Protein AF-A0A210Q3J0-F1 (afdb_monomer)

Mean predicted aligned error: 9.67 Å

Foldseek 3Di:
DDPDDPDDPPVPPPVPPDPPPLLVLLVVCCVVVLADPQLSVQLDDPDPQVDDLCNVCCCQPDPNCVCVVQQKDWPDKDKDKFFDDDPLQDQPDDDLVSLLVQLVVQLVVCCVVRVVSSLRSGDPPDDPVSSVVSVVSSSVVSSVSSSVVSNDTDIDIHMDTDMDHDDDD

Nearest PDB structures (foldseek):
  7e8j-assembly1_B  TM=5.053E-01  e=6.573E+00  Thermococcus celer Vu 13 = JCM 8558
  7qho-assembly1_A  TM=2.338E-01  e=5.297E+00  Corynebacterium glutamicum ATCC 13032
  8ovc-assembly1_G  TM=1.816E-01  e=6.937E+00  Mycolicibacterium smegmatis

Secondary structure (DSSP, 8-state):
-PPP------------S----HHHHHHHHHHTTSS-HHHHHH------TT--HHHHHHHHHSS-HHHHHTTEEEEEEEEEEEE---GGG--S---HHHHHHHHHHHHHHHHHHHHHHHHHHS-TTS-HHHHHHHHHHHHHHHHHHHHHTTTSPPEEEEEEEEEEE----

Sequence (169 aa):
MTPSSDENDEVQLHVHMGNLCLGSIVSNMAKEGVISQEEYLGTNFPNHYLRKPADFKEPFTSALPEVRELGLELVSVKSIKDYLQHPTFDIVNKDEEEKLEYSRTIVASIYPWMHHVLSGGLSISRTEDEKQTVIDQFFTRLQTYAFDHSDHKPSLIYTQVVIKKAHIY

Structure (mmCIF, N/CA/C/O backbone):
data_AF-A0A210Q3J0-F1
#
_entry.id   AF-A0A210Q3J0-F1
#
loop_
_atom_site.group_PDB
_atom_site.id
_atom_site.type_sy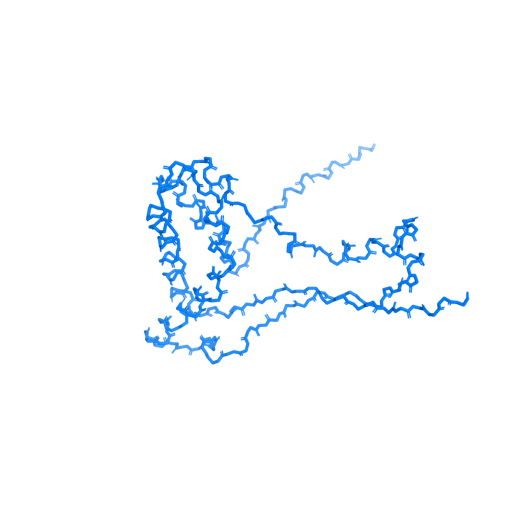mbol
_atom_site.label_atom_id
_atom_site.label_alt_id
_atom_site.label_comp_id
_atom_site.label_asym_id
_atom_site.label_entity_id
_atom_site.label_seq_id
_atom_site.pdbx_PDB_ins_code
_atom_site.Cartn_x
_atom_site.Cartn_y
_atom_site.Cartn_z
_atom_site.occupancy
_atom_site.B_iso_or_equiv
_atom_site.auth_seq_id
_atom_site.auth_comp_id
_atom_site.auth_asym_id
_atom_site.auth_atom_id
_atom_site.pdbx_PDB_model_num
ATOM 1 N N . MET A 1 1 ? -19.568 -29.522 -38.289 1.00 35.25 1 MET A N 1
ATOM 2 C CA . MET A 1 1 ? -18.567 -29.372 -37.215 1.00 35.25 1 MET A CA 1
ATOM 3 C C . MET A 1 1 ? -18.668 -27.951 -36.711 1.00 35.25 1 MET A C 1
ATOM 5 O O . MET A 1 1 ? -18.252 -27.028 -37.394 1.00 35.25 1 MET A O 1
ATOM 9 N N . THR A 1 2 ? -19.368 -27.788 -35.600 1.00 27.00 2 THR A N 1
ATOM 10 C CA . THR A 1 2 ? -19.500 -26.541 -34.848 1.00 27.00 2 THR A CA 1
ATOM 11 C C . THR A 1 2 ? -18.159 -26.233 -34.178 1.00 27.00 2 THR A C 1
ATOM 13 O O . THR A 1 2 ? -17.595 -27.149 -33.576 1.00 27.00 2 THR A O 1
ATOM 16 N N . PRO A 1 3 ? -17.630 -25.001 -34.247 1.00 32.81 3 PRO A N 1
ATOM 17 C CA . PRO A 1 3 ? -16.575 -24.590 -33.339 1.00 32.81 3 PRO A CA 1
ATOM 18 C C . PRO A 1 3 ? -17.206 -24.332 -31.970 1.00 32.81 3 PRO A C 1
ATOM 20 O O . PRO A 1 3 ? -18.147 -23.548 -31.841 1.00 32.81 3 PRO A O 1
ATOM 23 N N . SER A 1 4 ? -16.697 -25.074 -30.993 1.00 31.03 4 SER A N 1
ATOM 24 C CA . SER A 1 4 ? -16.923 -24.914 -29.562 1.00 31.03 4 SER A CA 1
ATOM 25 C C . SER A 1 4 ? -16.634 -23.479 -29.135 1.00 31.03 4 SER A C 1
ATOM 27 O O . SER A 1 4 ? -15.603 -22.915 -29.492 1.00 31.03 4 SER A O 1
ATOM 29 N N . SER A 1 5 ? -17.575 -22.903 -28.399 1.00 35.66 5 SER A N 1
ATOM 30 C CA . SER A 1 5 ? -17.450 -21.648 -27.675 1.00 35.66 5 SER A CA 1
ATOM 31 C C . SER A 1 5 ? -16.498 -21.834 -26.496 1.00 35.66 5 SER A C 1
ATOM 33 O O . SER A 1 5 ? -16.903 -22.405 -25.483 1.00 35.66 5 SER A O 1
ATOM 35 N N . ASP A 1 6 ? -15.267 -21.342 -26.619 1.00 34.28 6 ASP A N 1
ATOM 36 C CA . ASP A 1 6 ? -14.380 -21.160 -25.469 1.00 34.28 6 ASP A CA 1
ATOM 37 C C . ASP A 1 6 ? -14.875 -19.947 -24.674 1.00 34.28 6 ASP A C 1
ATOM 39 O O . ASP A 1 6 ? -14.652 -18.784 -25.008 1.00 34.28 6 ASP A O 1
ATOM 43 N N . GLU A 1 7 ? -15.765 -20.299 -23.751 1.00 34.56 7 GLU A N 1
ATOM 44 C CA . GLU A 1 7 ? -15.843 -19.885 -22.355 1.00 34.56 7 GLU A CA 1
ATOM 45 C C . GLU A 1 7 ? -15.236 -18.523 -21.992 1.00 34.56 7 GLU A C 1
ATOM 47 O O . GLU A 1 7 ? -14.043 -18.257 -22.116 1.00 34.56 7 GLU A O 1
ATOM 52 N N . ASN A 1 8 ? -16.124 -17.684 -21.449 1.00 31.41 8 ASN A N 1
ATOM 53 C CA . ASN A 1 8 ? -15.819 -16.624 -20.501 1.00 31.41 8 ASN A CA 1
ATOM 54 C C . ASN A 1 8 ? -14.751 -17.092 -19.500 1.00 31.41 8 ASN A C 1
ATOM 56 O O . ASN A 1 8 ? -15.083 -17.681 -18.470 1.00 31.41 8 ASN A O 1
ATOM 60 N N . ASP A 1 9 ? -13.496 -16.731 -19.746 1.00 29.86 9 ASP A N 1
ATOM 61 C CA . ASP A 1 9 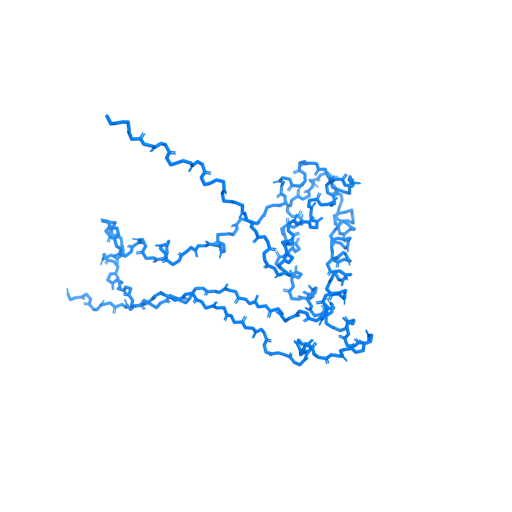? -12.511 -16.569 -18.685 1.00 29.86 9 ASP A CA 1
ATOM 62 C C . ASP A 1 9 ? -12.926 -15.339 -17.863 1.00 29.86 9 ASP A C 1
ATOM 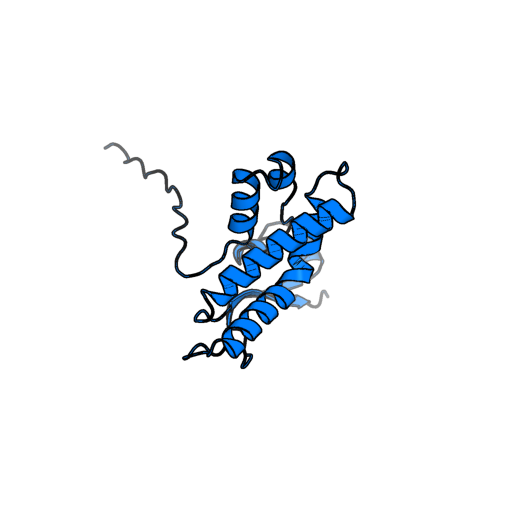64 O O . ASP A 1 9 ? -12.367 -14.241 -17.962 1.00 29.86 9 ASP A O 1
ATOM 68 N N . GLU A 1 10 ? -13.958 -15.518 -17.032 1.00 28.73 10 GLU A N 1
ATOM 69 C CA . GLU A 1 10 ? -14.035 -14.802 -15.770 1.00 28.73 10 GLU A CA 1
ATOM 70 C C . GLU A 1 10 ? -12.724 -15.109 -15.058 1.00 28.73 10 GLU A C 1
ATOM 72 O O . GLU A 1 10 ? -12.541 -16.176 -14.473 1.00 28.73 10 GLU A O 1
ATOM 77 N N . VAL A 1 11 ? -11.780 -14.174 -15.155 1.00 31.70 11 VAL A N 1
ATOM 78 C CA . VAL A 1 11 ? -10.567 -14.165 -14.351 1.00 31.70 11 VAL A CA 1
ATOM 79 C C . VAL A 1 11 ? -11.034 -14.039 -12.904 1.00 31.70 11 VAL A C 1
ATOM 81 O O . VAL A 1 11 ? -11.121 -12.943 -12.348 1.00 31.70 11 VAL A O 1
ATOM 84 N N . GLN A 1 12 ? -11.374 -15.173 -12.292 1.00 24.81 12 GLN A N 1
ATOM 85 C CA . GLN A 1 12 ? -11.440 -15.303 -10.855 1.00 24.81 12 GLN A CA 1
ATOM 86 C C . GLN A 1 12 ? -10.041 -14.953 -10.375 1.00 24.81 12 GLN A C 1
ATOM 88 O O . GLN A 1 12 ? -9.104 -15.748 -10.460 1.00 24.81 12 GLN A O 1
ATOM 93 N N . LEU A 1 13 ? -9.888 -13.713 -9.911 1.00 31.09 13 LEU A N 1
ATOM 94 C CA . LEU A 1 13 ? -8.774 -13.289 -9.084 1.00 31.09 13 LEU A CA 1
ATOM 95 C C . LEU A 1 13 ? -8.857 -14.119 -7.803 1.00 31.09 13 LEU A C 1
ATOM 97 O O . LEU A 1 13 ? -9.363 -13.668 -6.778 1.00 31.09 13 LEU A O 1
ATOM 101 N N . HIS A 1 14 ? -8.395 -15.366 -7.874 1.00 28.19 14 HIS A N 1
ATOM 102 C CA . HIS A 1 14 ? -8.089 -16.164 -6.708 1.00 28.19 14 HIS A CA 1
ATOM 103 C C . HIS A 1 14 ? -7.045 -15.371 -5.927 1.00 28.19 14 HIS A C 1
ATOM 105 O O . HIS A 1 14 ? -5.874 -15.300 -6.305 1.00 28.19 14 HIS A O 1
ATOM 111 N N . VAL A 1 15 ? -7.502 -14.707 -4.863 1.00 35.91 15 VAL A N 1
ATOM 112 C CA . VAL A 1 15 ? -6.664 -13.973 -3.917 1.00 35.91 15 VAL A CA 1
ATOM 113 C C . VAL A 1 15 ? -5.853 -15.011 -3.151 1.00 35.91 15 VAL A C 1
ATOM 115 O O . VAL A 1 15 ? -6.224 -15.477 -2.079 1.00 35.91 15 VAL A O 1
ATOM 118 N N . HIS A 1 16 ? -4.765 -15.454 -3.770 1.00 29.27 16 HIS A N 1
ATOM 119 C CA . HIS A 1 16 ? -3.872 -16.447 -3.210 1.00 29.27 16 HIS A CA 1
ATOM 120 C C . HIS A 1 16 ? -2.949 -15.742 -2.202 1.00 29.27 16 HIS A C 1
ATOM 122 O O . HIS A 1 16 ? -2.149 -14.891 -2.585 1.00 29.27 16 HIS A O 1
ATOM 128 N N . MET A 1 17 ? -3.056 -16.126 -0.925 1.00 34.06 17 MET A N 1
ATOM 129 C CA . MET A 1 17 ? -2.105 -15.848 0.170 1.00 34.06 17 MET A CA 1
ATOM 130 C C . MET A 1 17 ? -1.866 -14.368 0.517 1.00 34.06 17 MET A C 1
ATOM 132 O O . MET A 1 17 ? -0.936 -13.740 0.017 1.00 34.06 17 MET A O 1
ATOM 136 N N . GLY A 1 18 ? -2.650 -13.837 1.461 1.00 38.31 18 GLY A N 1
ATOM 137 C CA . GLY A 1 18 ? -2.206 -12.740 2.336 1.00 38.31 18 GLY A CA 1
ATOM 138 C C . GLY A 1 18 ? -2.007 -11.361 1.697 1.00 38.31 18 GLY A C 1
ATOM 139 O O . GLY A 1 18 ? -1.583 -10.437 2.389 1.00 38.31 18 GLY A O 1
ATOM 140 N N . ASN A 1 19 ? -2.335 -11.180 0.414 1.00 43.06 19 ASN A N 1
ATOM 141 C CA . ASN A 1 19 ? -2.407 -9.850 -0.179 1.00 43.06 19 ASN A CA 1
ATOM 142 C C . ASN A 1 19 ? -3.555 -9.085 0.479 1.00 43.06 19 ASN A C 1
ATOM 144 O O . ASN A 1 19 ? -4.719 -9.250 0.106 1.00 43.06 19 ASN A O 1
ATOM 148 N N . LEU A 1 20 ? -3.225 -8.210 1.428 1.00 52.19 20 LEU A N 1
ATOM 149 C CA . LEU A 1 20 ? -4.134 -7.136 1.767 1.00 52.19 20 LEU A CA 1
ATOM 150 C C . LEU A 1 20 ? -4.251 -6.258 0.522 1.00 52.19 20 LEU A C 1
ATOM 152 O O . LEU A 1 20 ? -3.383 -5.439 0.219 1.00 52.19 20 LEU A O 1
ATOM 156 N N . CYS A 1 21 ? -5.338 -6.430 -0.219 1.00 65.75 21 CYS A N 1
ATOM 157 C CA . CYS A 1 21 ? -5.775 -5.374 -1.104 1.00 65.75 21 CYS A CA 1
ATOM 158 C C . CYS A 1 21 ? -6.134 -4.210 -0.180 1.00 65.75 21 CYS A C 1
ATOM 160 O O . CYS A 1 21 ? -7.157 -4.275 0.484 1.00 65.75 21 CYS A O 1
ATOM 162 N N . LEU A 1 22 ? -5.298 -3.173 -0.084 1.00 80.19 22 LEU A N 1
ATOM 163 C CA . LEU A 1 22 ? -5.601 -1.971 0.712 1.00 80.19 22 LEU A CA 1
ATOM 164 C C . LEU A 1 22 ? -7.006 -1.426 0.384 1.00 80.19 22 LEU A C 1
ATOM 166 O O . LEU A 1 22 ? -7.705 -0.919 1.259 1.00 80.19 22 LEU A O 1
ATOM 170 N N . GLY A 1 23 ? -7.468 -1.639 -0.854 1.00 83.44 23 GLY A N 1
ATOM 171 C CA . GLY A 1 23 ? -8.830 -1.343 -1.294 1.00 83.44 23 GLY A CA 1
ATOM 172 C C . GLY A 1 23 ? -9.944 -2.122 -0.579 1.00 83.44 23 GLY A C 1
ATOM 173 O O . GLY A 1 23 ? -11.073 -1.642 -0.550 1.00 83.44 23 GLY A O 1
ATOM 174 N N . SER A 1 24 ? -9.674 -3.276 0.040 1.00 88.00 24 SER A N 1
ATOM 175 C CA . SER A 1 24 ? -10.664 -4.007 0.843 1.00 88.00 24 SER A CA 1
ATOM 176 C C . SER A 1 24 ? -11.002 -3.267 2.137 1.00 88.00 24 SER A C 1
ATOM 178 O O . SER A 1 24 ? -12.172 -3.219 2.507 1.00 88.00 24 SER A O 1
ATOM 180 N N . ILE A 1 25 ? -10.021 -2.617 2.778 1.00 92.56 25 ILE A N 1
ATOM 181 C CA . ILE A 1 25 ? -10.258 -1.776 3.961 1.00 92.56 25 ILE A CA 1
ATOM 182 C C . ILE A 1 25 ? -11.157 -0.598 3.576 1.00 92.56 25 ILE A C 1
ATOM 184 O O . ILE A 1 25 ? -12.169 -0.366 4.234 1.00 92.56 25 ILE A O 1
ATOM 188 N N . VAL A 1 26 ? -10.845 0.086 2.470 1.00 92.44 26 VAL A N 1
ATOM 189 C CA . VAL A 1 26 ? -11.659 1.206 1.962 1.00 92.44 26 VAL A CA 1
ATOM 190 C C . VAL A 1 26 ? -13.072 0.733 1.585 1.00 92.44 26 VAL A C 1
ATOM 192 O O . VAL A 1 26 ? -14.059 1.374 1.938 1.00 92.44 26 VAL A O 1
ATOM 195 N N . SER A 1 27 ? -13.195 -0.430 0.934 1.00 92.31 27 SER A N 1
ATOM 196 C CA . SER A 1 27 ? -14.492 -1.030 0.594 1.00 92.31 27 SER A CA 1
ATOM 197 C C . SER A 1 27 ? -15.329 -1.348 1.835 1.00 92.31 27 SER A C 1
ATOM 199 O O . SER A 1 27 ? -16.532 -1.093 1.845 1.00 92.31 27 SER A O 1
ATOM 201 N N . ASN A 1 28 ? -14.711 -1.872 2.895 1.00 94.00 28 ASN A N 1
ATOM 202 C CA . ASN A 1 28 ? -15.404 -2.154 4.150 1.00 94.00 28 ASN A CA 1
ATOM 203 C C . ASN A 1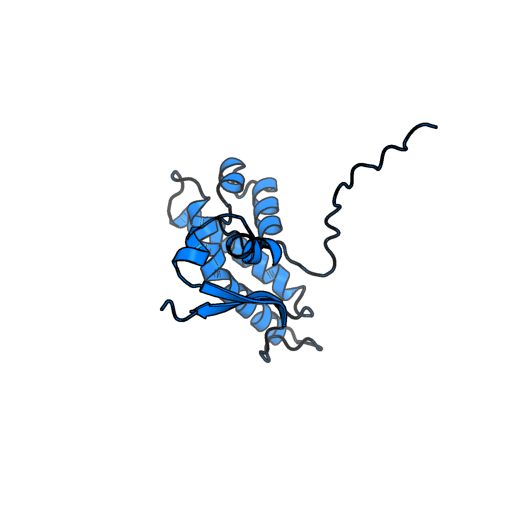 28 ? -15.856 -0.864 4.842 1.00 94.00 28 ASN A C 1
ATOM 205 O O . ASN A 1 28 ? -17.004 -0.779 5.264 1.00 94.00 28 ASN A O 1
ATOM 209 N N . MET A 1 29 ? -15.015 0.173 4.864 1.00 96.00 29 MET A N 1
ATOM 210 C CA . MET A 1 29 ? -15.392 1.488 5.396 1.00 96.00 29 MET A CA 1
ATOM 211 C C . MET A 1 29 ? -16.605 2.088 4.670 1.00 96.00 29 MET A C 1
ATOM 213 O O . MET A 1 29 ? -17.456 2.694 5.317 1.00 96.00 29 MET A O 1
ATOM 217 N N . ALA A 1 30 ? -16.728 1.879 3.355 1.00 96.44 30 ALA A N 1
ATOM 218 C CA . ALA A 1 30 ? -17.899 2.306 2.589 1.00 96.44 30 ALA A CA 1
ATOM 219 C C . ALA A 1 30 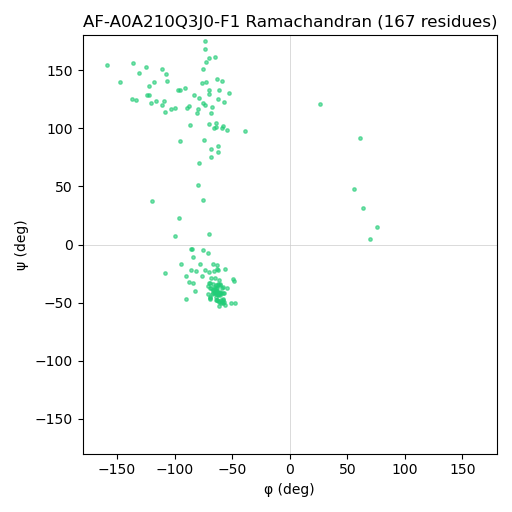? -19.158 1.498 2.947 1.00 96.44 30 ALA A C 1
ATOM 221 O O . ALA A 1 30 ? -20.215 2.069 3.205 1.00 96.44 30 ALA A O 1
ATOM 222 N N . LYS A 1 31 ? -19.042 0.164 3.031 1.00 96.81 31 LYS A N 1
ATOM 223 C CA . LYS A 1 31 ? -20.150 -0.725 3.435 1.00 96.81 31 LYS A CA 1
ATOM 224 C C . LYS A 1 31 ? -20.665 -0.421 4.842 1.00 96.81 31 LYS A C 1
ATOM 226 O O . LYS A 1 31 ? -21.851 -0.582 5.106 1.00 96.81 31 LYS A O 1
ATOM 231 N N . GLU A 1 32 ? -19.773 -0.002 5.731 1.00 97.31 32 GLU A N 1
ATOM 232 C CA . GLU A 1 32 ? -20.076 0.357 7.117 1.00 97.31 32 GLU A CA 1
ATOM 233 C C . GLU A 1 32 ? -20.536 1.818 7.279 1.00 97.31 32 GLU A C 1
ATOM 235 O O . GLU A 1 32 ? -20.890 2.226 8.381 1.00 97.31 32 GLU A O 1
ATOM 240 N N . GLY A 1 33 ? -20.545 2.613 6.202 1.00 97.25 33 GLY A N 1
ATOM 241 C CA . GLY A 1 33 ? -20.993 4.008 6.223 1.00 97.25 33 GLY A CA 1
ATOM 242 C C . GLY A 1 33 ? -20.009 4.998 6.857 1.00 97.25 33 GLY A C 1
ATOM 243 O O . GLY A 1 33 ? -20.392 6.125 7.155 1.00 97.25 33 GLY A O 1
ATOM 244 N N . VAL A 1 34 ? -18.745 4.610 7.057 1.00 97.75 34 VAL A N 1
ATOM 245 C CA . VAL A 1 34 ? -17.679 5.517 7.534 1.00 97.75 34 VAL A CA 1
ATOM 246 C C . VAL A 1 34 ? -17.338 6.562 6.463 1.00 97.75 34 VAL A C 1
ATOM 248 O O . VAL A 1 34 ? -17.076 7.732 6.765 1.00 97.75 34 VAL A O 1
ATOM 251 N N . ILE A 1 35 ? -17.366 6.136 5.200 1.00 97.50 35 ILE A N 1
ATOM 252 C CA . ILE A 1 35 ? -17.233 6.985 4.013 1.00 97.50 35 ILE A CA 1
ATOM 253 C C . ILE A 1 35 ? -18.428 6.764 3.088 1.00 97.50 35 ILE A C 1
ATOM 255 O O . ILE A 1 35 ? -19.028 5.686 3.096 1.00 97.50 35 ILE A O 1
ATOM 259 N N . SER A 1 36 ? -18.779 7.773 2.291 1.00 97.50 36 SER A N 1
ATOM 260 C CA . SER A 1 36 ? -19.853 7.634 1.306 1.00 97.50 36 SER A CA 1
ATOM 261 C C . SER A 1 36 ? -19.424 6.778 0.109 1.00 97.50 36 SER A C 1
ATOM 263 O O . SER A 1 36 ? -18.241 6.495 -0.106 1.00 97.50 36 SER A O 1
ATOM 265 N N . GLN A 1 37 ? -20.397 6.390 -0.718 1.00 95.62 37 GLN A N 1
ATOM 266 C CA . GLN A 1 37 ? -20.104 5.723 -1.983 1.00 95.62 37 GLN A CA 1
ATOM 267 C C . GLN A 1 37 ? -19.341 6.645 -2.947 1.00 95.62 37 GLN A C 1
ATOM 269 O O . GLN A 1 37 ? -18.474 6.162 -3.673 1.00 95.62 37 GLN A O 1
ATOM 274 N N . GLU A 1 38 ? -19.620 7.957 -2.955 1.00 96.19 38 GLU A N 1
ATOM 275 C CA . GLU A 1 38 ? -18.837 8.899 -3.764 1.00 96.19 38 GLU A CA 1
ATOM 276 C C . GLU A 1 38 ? -17.391 8.985 -3.275 1.00 96.19 38 GLU A C 1
ATOM 278 O O . GLU A 1 38 ? -16.476 8.971 -4.091 1.00 96.19 38 GLU A O 1
ATOM 283 N N . GLU A 1 39 ? -17.174 9.013 -1.960 1.00 96.44 39 GLU A N 1
ATOM 284 C CA . GLU A 1 39 ? -15.831 9.047 -1.372 1.00 96.44 39 GLU A CA 1
ATOM 285 C C . GLU A 1 39 ? -15.052 7.756 -1.645 1.00 96.44 39 GLU A C 1
ATOM 287 O O . GLU A 1 39 ? -13.860 7.794 -1.954 1.00 96.44 39 GLU A O 1
ATOM 292 N N . TYR A 1 40 ? -15.724 6.602 -1.607 1.00 94.50 40 TYR A N 1
ATOM 293 C CA . TYR A 1 40 ? -15.138 5.329 -2.026 1.00 94.50 40 TYR A CA 1
ATOM 294 C C . TYR A 1 40 ? -14.690 5.366 -3.491 1.00 94.50 40 TYR A C 1
ATOM 296 O O . TYR A 1 40 ? -13.560 4.994 -3.797 1.00 94.50 40 TYR A O 1
ATOM 304 N N . LEU A 1 41 ? -15.552 5.852 -4.391 1.00 91.44 41 LEU A N 1
ATOM 305 C CA . LEU A 1 41 ? -15.233 5.990 -5.814 1.00 91.44 41 LEU A CA 1
ATOM 306 C C . LEU A 1 41 ? -14.171 7.068 -6.081 1.00 91.44 41 LEU A C 1
ATOM 308 O O . LEU A 1 41 ? -13.436 6.958 -7.060 1.00 91.44 41 LEU A O 1
ATOM 312 N N . GLY A 1 42 ? -14.081 8.095 -5.234 1.00 91.19 42 GLY A N 1
ATOM 313 C CA . GLY A 1 42 ? -13.049 9.132 -5.288 1.00 91.19 42 GLY A CA 1
ATOM 314 C C . GLY A 1 42 ? -11.691 8.660 -4.764 1.00 91.19 42 GLY A C 1
ATOM 315 O O . GLY A 1 42 ? -10.654 9.137 -5.222 1.00 91.19 42 GLY A O 1
ATOM 316 N N . THR A 1 43 ? -11.679 7.682 -3.854 1.00 90.56 43 THR A N 1
ATOM 317 C CA . THR A 1 43 ? -10.468 7.082 -3.277 1.00 90.56 43 THR A CA 1
ATOM 318 C C . THR A 1 43 ? -9.849 6.074 -4.247 1.00 90.56 43 THR A C 1
ATOM 320 O O . THR A 1 43 ? -9.866 4.862 -4.037 1.00 90.56 43 THR A O 1
ATOM 323 N N . ASN A 1 44 ? -9.283 6.585 -5.337 1.00 77.88 44 ASN A N 1
ATOM 324 C CA . ASN A 1 44 ? -8.572 5.787 -6.328 1.00 77.88 44 ASN A CA 1
ATOM 325 C C . ASN A 1 44 ? -7.063 6.002 -6.249 1.00 77.88 44 ASN A C 1
ATOM 327 O O . ASN A 1 44 ? -6.587 7.106 -6.008 1.00 77.88 44 ASN A O 1
ATOM 331 N N . PHE A 1 45 ? -6.303 4.948 -6.544 1.00 70.94 45 PHE A N 1
ATOM 332 C CA . PHE A 1 45 ? -4.876 5.049 -6.833 1.00 70.94 45 PHE A CA 1
ATOM 333 C C . PHE A 1 45 ? -4.698 5.339 -8.324 1.00 70.94 45 PHE A C 1
ATOM 335 O O . PHE A 1 45 ? -4.787 4.397 -9.114 1.00 70.94 45 PHE A O 1
ATOM 342 N N . PRO A 1 46 ? -4.398 6.581 -8.754 1.00 64.88 46 PRO A N 1
ATOM 343 C CA . PRO A 1 46 ? -4.128 6.892 -10.159 1.00 64.88 46 PRO A CA 1
ATOM 344 C C . PRO A 1 46 ? -2.732 6.401 -10.585 1.00 64.88 46 PRO A C 1
ATOM 346 O O . PRO A 1 46 ? -2.014 7.072 -11.321 1.00 64.88 46 PRO A O 1
ATOM 349 N N . ASN A 1 47 ? -2.314 5.233 -10.101 1.00 59.19 47 ASN A N 1
ATOM 350 C CA . ASN A 1 47 ? -1.022 4.649 -10.391 1.00 59.19 47 ASN A CA 1
ATOM 351 C C . ASN A 1 47 ? -1.183 3.338 -11.155 1.00 59.19 47 ASN A C 1
ATOM 353 O O . ASN A 1 47 ? -1.765 2.367 -10.678 1.00 59.19 47 ASN A O 1
ATOM 357 N N . HIS A 1 48 ? -0.555 3.287 -12.326 1.00 63.31 48 HIS A N 1
ATOM 358 C CA . HIS A 1 48 ? -0.439 2.095 -13.160 1.00 63.31 48 HIS A CA 1
ATOM 359 C C . HIS A 1 48 ? 0.680 1.168 -12.625 1.00 63.31 48 HIS A C 1
ATOM 361 O O . HIS A 1 48 ? 1.596 0.791 -13.358 1.00 63.31 48 HIS A O 1
ATOM 367 N N . TYR A 1 49 ? 0.664 0.837 -11.324 1.00 57.78 49 TYR A N 1
ATOM 368 C CA . TYR A 1 49 ? 1.686 -0.019 -10.687 1.00 57.78 49 TYR A CA 1
ATOM 369 C C . TYR A 1 49 ? 1.657 -1.468 -11.188 1.00 57.78 49 TYR A C 1
ATOM 371 O O . TYR A 1 49 ? 2.629 -2.199 -11.031 1.00 57.78 49 TYR A O 1
ATOM 379 N N . LEU A 1 50 ? 0.564 -1.868 -11.837 1.00 60.34 50 LEU A N 1
ATOM 380 C CA . LEU A 1 50 ? 0.393 -3.187 -12.441 1.00 60.34 50 LEU A CA 1
ATOM 381 C C . LEU A 1 50 ? 0.732 -3.202 -13.935 1.00 60.34 50 LEU A C 1
ATOM 383 O O . LEU A 1 50 ? 0.251 -4.074 -14.659 1.00 60.34 50 LEU A O 1
ATOM 387 N N . ARG A 1 51 ? 1.555 -2.252 -14.412 1.00 70.88 51 ARG A N 1
ATOM 388 C CA . ARG A 1 51 ? 2.102 -2.345 -15.768 1.00 70.88 51 ARG A CA 1
ATOM 389 C C . ARG A 1 51 ? 2.857 -3.660 -15.916 1.00 70.88 51 ARG A C 1
ATOM 391 O O . ARG A 1 51 ? 3.791 -3.964 -15.169 1.00 70.88 51 ARG A O 1
ATOM 398 N N . LYS A 1 52 ? 2.433 -4.451 -16.892 1.00 81.56 52 LYS A N 1
ATOM 399 C CA . LYS A 1 52 ? 3.060 -5.714 -17.253 1.00 81.56 52 LYS A CA 1
ATOM 400 C C . LYS A 1 52 ? 4.377 -5.418 -17.967 1.00 81.56 52 LYS A C 1
ATOM 402 O O . LYS A 1 52 ? 4.519 -4.374 -18.601 1.00 81.56 52 LYS A O 1
ATOM 407 N N . PRO A 1 53 ? 5.330 -6.363 -17.979 1.00 84.81 53 PRO A N 1
ATOM 408 C CA . PRO A 1 53 ? 6.522 -6.256 -18.816 1.00 84.81 53 PRO A CA 1
ATOM 409 C C . PRO A 1 53 ? 6.238 -5.890 -20.278 1.00 84.81 53 PRO A C 1
ATOM 411 O O . PRO A 1 53 ? 7.063 -5.238 -20.904 1.00 84.81 53 PRO A O 1
ATOM 414 N N . ALA A 1 54 ? 5.087 -6.305 -20.818 1.00 86.38 54 ALA A N 1
ATOM 415 C CA . ALA A 1 54 ? 4.648 -5.947 -22.164 1.00 86.38 54 ALA A CA 1
ATOM 416 C C . ALA A 1 54 ? 4.454 -4.431 -22.337 1.00 86.38 54 ALA A C 1
ATOM 418 O O . ALA A 1 54 ? 4.939 -3.883 -23.319 1.00 86.38 54 ALA A O 1
ATOM 419 N N . ASP A 1 55 ? 3.864 -3.748 -21.354 1.00 86.50 55 ASP A N 1
ATOM 420 C CA . ASP A 1 55 ? 3.608 -2.302 -21.405 1.00 86.50 55 ASP A CA 1
ATOM 421 C C . ASP A 1 55 ? 4.914 -1.493 -21.435 1.00 86.50 55 ASP A C 1
ATOM 423 O O . ASP A 1 55 ? 4.976 -0.413 -22.010 1.00 86.50 55 ASP A O 1
ATOM 427 N N . PHE A 1 56 ? 5.987 -2.025 -20.839 1.00 88.06 56 PHE A N 1
ATOM 428 C CA . PHE A 1 56 ? 7.321 -1.417 -20.896 1.00 88.06 56 PHE A CA 1
ATOM 429 C C . PHE A 1 56 ? 8.074 -1.727 -22.194 1.00 88.06 56 PHE A C 1
ATOM 431 O O . PHE A 1 56 ? 8.999 -1.001 -22.553 1.00 88.06 56 PHE A O 1
ATOM 438 N N . LYS A 1 57 ? 7.713 -2.815 -22.883 1.00 89.56 57 LYS A N 1
ATOM 439 C CA . LYS A 1 57 ? 8.300 -3.196 -24.176 1.00 89.56 57 LYS A CA 1
ATOM 440 C C . LYS A 1 57 ? 7.633 -2.478 -25.338 1.00 89.56 57 LYS A C 1
ATOM 442 O O . LYS A 1 57 ? 8.319 -2.190 -26.314 1.00 89.56 57 LYS A O 1
ATOM 447 N N . GLU A 1 58 ? 6.334 -2.206 -25.221 1.00 89.75 58 GLU A N 1
ATOM 448 C CA . GLU A 1 58 ? 5.503 -1.666 -26.296 1.00 89.75 58 GLU A CA 1
ATOM 449 C C . GLU A 1 58 ? 6.166 -0.472 -27.001 1.00 89.75 58 GLU A C 1
ATOM 451 O O . GLU A 1 58 ? 6.390 -0.616 -28.205 1.00 89.75 58 GLU A O 1
ATOM 456 N N . PRO A 1 59 ? 6.673 0.570 -26.304 1.00 88.31 59 PRO A N 1
ATOM 457 C CA . PRO A 1 59 ? 7.256 1.742 -26.967 1.00 88.31 59 PRO A CA 1
ATOM 458 C C . PRO A 1 59 ? 8.506 1.451 -27.813 1.00 88.31 59 PRO A C 1
ATOM 460 O O . PRO A 1 59 ? 8.867 2.234 -28.683 1.00 88.31 59 PRO A O 1
ATOM 463 N N . PHE A 1 60 ? 9.200 0.338 -27.557 1.00 87.31 60 PHE A N 1
ATOM 464 C CA . PHE A 1 60 ? 10.408 -0.068 -28.288 1.00 87.31 60 PHE A CA 1
ATOM 465 C C . PHE A 1 60 ? 10.111 -1.030 -29.442 1.00 87.31 60 PHE A C 1
ATOM 467 O O . PHE A 1 60 ? 10.961 -1.253 -30.305 1.00 87.31 60 PHE A O 1
ATOM 474 N N . THR A 1 61 ? 8.927 -1.644 -29.433 1.00 82.25 61 THR A N 1
ATOM 475 C CA . THR A 1 61 ? 8.509 -2.648 -30.421 1.00 82.25 61 THR A CA 1
ATOM 476 C C . THR A 1 61 ? 7.440 -2.143 -31.376 1.00 82.25 61 THR A C 1
ATOM 478 O O . THR A 1 61 ? 7.324 -2.675 -32.480 1.00 82.25 61 THR A O 1
ATOM 481 N N . SER A 1 62 ? 6.664 -1.139 -30.974 1.00 76.56 62 SER A N 1
ATOM 482 C CA . SER A 1 62 ? 5.660 -0.543 -31.836 1.00 76.56 62 SER A CA 1
ATOM 483 C C . SER A 1 62 ? 6.314 0.258 -32.957 1.00 76.56 62 SER A C 1
ATOM 485 O O . SER A 1 62 ? 7.492 0.616 -32.918 1.00 76.56 62 SER A O 1
ATOM 487 N N . ALA A 1 63 ? 5.543 0.513 -34.013 1.00 65.19 63 ALA A N 1
ATOM 488 C CA . ALA A 1 63 ? 5.983 1.334 -35.141 1.00 65.19 63 ALA A CA 1
ATOM 489 C C . ALA A 1 63 ? 6.112 2.830 -34.777 1.00 65.19 63 ALA A C 1
ATOM 491 O O . ALA A 1 63 ? 6.288 3.657 -35.669 1.00 65.19 63 ALA A O 1
ATOM 492 N N . LEU A 1 64 ? 6.000 3.162 -33.487 1.00 65.06 64 LEU A N 1
ATOM 493 C CA . LEU A 1 64 ? 6.091 4.507 -32.952 1.00 65.06 64 LEU A CA 1
ATOM 494 C C . LEU A 1 64 ? 7.530 5.033 -33.119 1.00 65.06 64 LEU A C 1
ATOM 496 O O . LEU A 1 64 ? 8.485 4.407 -32.640 1.00 65.06 64 LEU A O 1
ATOM 500 N N . PRO A 1 65 ? 7.723 6.127 -33.876 1.00 67.44 65 PRO A N 1
ATOM 501 C CA . PRO A 1 65 ? 9.049 6.607 -34.250 1.00 67.44 65 PRO A CA 1
ATOM 502 C C . PRO A 1 65 ? 9.826 7.200 -33.070 1.00 67.44 65 PRO A C 1
ATOM 504 O O . PRO A 1 65 ? 11.054 7.184 -33.090 1.00 67.44 65 PRO A O 1
ATOM 507 N N . GLU A 1 66 ? 9.149 7.660 -32.018 1.00 78.12 66 GLU A N 1
ATOM 508 C CA . GLU A 1 66 ? 9.707 8.524 -30.976 1.00 78.12 66 GLU A CA 1
ATOM 509 C C . GLU A 1 66 ? 10.884 7.872 -30.240 1.00 78.12 66 GLU A C 1
ATOM 511 O O . GLU A 1 66 ? 11.921 8.494 -30.022 1.00 78.12 66 GLU A O 1
ATOM 516 N N . VAL A 1 67 ? 10.772 6.590 -29.883 1.00 79.75 67 VAL A N 1
ATOM 517 C CA . VAL A 1 67 ? 11.838 5.885 -29.151 1.00 79.75 67 VAL A CA 1
ATOM 518 C C . VAL A 1 67 ? 13.058 5.628 -30.040 1.00 79.75 67 VAL A C 1
ATOM 520 O O . VAL A 1 67 ? 14.199 5.728 -29.578 1.00 79.75 67 VAL A O 1
ATOM 523 N N . ARG A 1 68 ? 12.824 5.352 -31.330 1.00 73.56 68 ARG A N 1
ATOM 524 C CA . ARG A 1 68 ? 13.887 5.154 -32.326 1.00 73.56 68 ARG A CA 1
ATOM 525 C C . ARG A 1 68 ? 14.599 6.464 -32.652 1.00 73.56 68 ARG A C 1
ATOM 527 O O . ARG A 1 68 ? 15.824 6.476 -32.705 1.00 73.56 68 ARG A O 1
ATOM 534 N N . GLU A 1 69 ? 13.856 7.555 -32.819 1.00 83.38 69 GLU A N 1
ATOM 535 C CA . GLU A 1 69 ? 14.395 8.900 -33.064 1.00 83.38 69 GLU A CA 1
ATOM 536 C C . GLU A 1 69 ? 15.256 9.399 -31.898 1.00 83.38 69 GLU A C 1
ATOM 538 O O . GLU A 1 69 ? 16.278 10.051 -32.107 1.00 83.38 69 GLU A O 1
ATOM 543 N N . LEU A 1 70 ? 14.905 9.026 -30.664 1.00 86.56 70 LEU A N 1
ATOM 544 C CA . LEU A 1 70 ? 15.706 9.321 -29.473 1.00 86.56 70 LEU A CA 1
ATOM 545 C C . LEU A 1 70 ? 16.965 8.441 -29.341 1.00 86.56 70 LEU A C 1
ATOM 547 O O . LEU A 1 70 ? 17.766 8.649 -28.422 1.00 86.56 70 LEU A O 1
ATOM 551 N N . GLY A 1 71 ? 17.152 7.464 -30.236 1.00 88.25 71 GLY A N 1
ATOM 552 C CA . GLY A 1 71 ? 18.273 6.526 -30.210 1.00 88.25 71 GLY A CA 1
ATOM 553 C C . GLY A 1 71 ? 18.275 5.645 -28.963 1.00 88.25 71 GLY A C 1
ATOM 554 O O . GLY A 1 71 ? 19.343 5.306 -28.456 1.00 88.25 71 GLY A O 1
ATOM 555 N N . LEU A 1 72 ? 17.105 5.317 -28.412 1.00 89.75 72 LEU A N 1
ATOM 556 C CA . LEU A 1 72 ? 16.991 4.467 -27.230 1.00 89.75 72 LEU A CA 1
ATOM 557 C C . LEU A 1 72 ? 16.746 3.016 -27.643 1.00 89.75 72 LEU A C 1
ATOM 559 O O . LEU A 1 72 ? 15.876 2.719 -28.455 1.00 89.75 72 LEU A O 1
ATOM 563 N N . GLU A 1 73 ? 17.488 2.095 -27.036 1.00 89.81 73 GLU A N 1
ATOM 564 C CA . GLU A 1 73 ? 17.334 0.660 -27.258 1.00 89.81 73 GLU A CA 1
ATOM 565 C C . GLU A 1 73 ? 17.039 -0.040 -25.932 1.00 89.81 73 GLU A C 1
ATOM 567 O O . GLU A 1 73 ? 17.757 0.126 -24.938 1.00 89.81 73 GLU A O 1
ATOM 572 N N . LEU A 1 74 ? 15.979 -0.846 -25.917 1.00 91.62 74 LEU A N 1
ATOM 573 C CA . LEU A 1 74 ? 15.630 -1.662 -24.764 1.00 91.62 74 LEU A CA 1
ATOM 574 C C . LEU A 1 74 ? 16.596 -2.838 -24.641 1.00 91.62 74 LEU A C 1
ATOM 576 O O . LEU A 1 74 ? 16.666 -3.690 -25.520 1.00 91.62 74 LEU A O 1
ATOM 580 N N . VAL A 1 75 ? 17.303 -2.911 -23.517 1.00 94.44 75 VAL A N 1
ATOM 581 C CA . VAL A 1 75 ? 18.249 -3.995 -23.224 1.00 94.44 75 VAL A CA 1
ATOM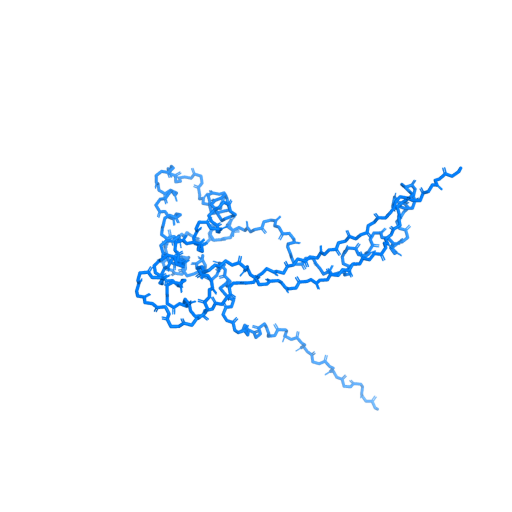 582 C C . VAL A 1 75 ? 17.549 -5.136 -22.498 1.00 94.44 75 VAL A C 1
ATOM 584 O O . VAL A 1 75 ? 17.734 -6.302 -22.840 1.00 94.44 75 VAL A O 1
ATOM 587 N N . SER A 1 76 ? 16.755 -4.826 -21.468 1.00 94.50 76 SER A N 1
ATOM 588 C CA . SER A 1 76 ? 16.014 -5.854 -20.733 1.00 94.50 76 SER A CA 1
ATOM 589 C C . SER A 1 76 ? 14.815 -5.300 -19.969 1.00 94.50 76 SER A C 1
ATOM 591 O O . SER A 1 76 ? 14.798 -4.137 -19.571 1.00 94.50 76 SER A O 1
ATOM 593 N N . VAL A 1 77 ? 13.829 -6.170 -19.740 1.00 94.12 77 VAL A N 1
ATOM 594 C CA . VAL A 1 77 ? 12.689 -5.939 -18.844 1.00 94.12 77 VAL A CA 1
ATOM 595 C C . VAL A 1 77 ? 12.517 -7.180 -17.985 1.00 94.12 77 VAL A C 1
ATOM 597 O O . VAL A 1 77 ? 12.383 -8.280 -18.528 1.00 94.12 77 VAL A O 1
ATOM 600 N N . LYS A 1 78 ? 12.524 -7.021 -16.661 1.00 91.62 78 LYS A N 1
ATOM 601 C CA . LYS A 1 78 ? 12.390 -8.127 -15.706 1.00 91.62 78 LYS A CA 1
ATOM 602 C C . LYS A 1 78 ? 11.440 -7.741 -14.582 1.00 91.62 78 LYS A C 1
ATOM 604 O O . LYS A 1 78 ? 11.672 -6.740 -13.913 1.00 91.62 78 LYS A O 1
ATOM 609 N N . SER A 1 79 ? 10.406 -8.546 -14.352 1.00 89.06 79 SER A N 1
ATOM 610 C CA . SER A 1 79 ? 9.604 -8.451 -13.130 1.00 89.06 79 SER A CA 1
ATOM 611 C C . SER A 1 79 ? 10.296 -9.216 -12.015 1.00 89.06 79 SER A C 1
ATOM 613 O O . SER A 1 79 ? 10.681 -10.371 -12.192 1.00 89.06 79 SER A O 1
ATOM 615 N N . ILE A 1 80 ? 10.465 -8.555 -10.880 1.00 87.62 80 ILE A N 1
ATOM 616 C CA . ILE A 1 80 ? 11.155 -9.074 -9.709 1.00 87.62 80 ILE A CA 1
ATOM 617 C C . ILE A 1 80 ? 10.175 -8.988 -8.545 1.00 87.62 80 ILE A C 1
ATOM 619 O O . ILE A 1 80 ? 9.576 -7.940 -8.306 1.00 87.62 80 ILE A O 1
ATOM 623 N N . LYS A 1 81 ? 10.003 -10.108 -7.841 1.00 87.81 81 LYS A N 1
ATOM 624 C CA . LYS A 1 81 ? 9.366 -10.144 -6.527 1.00 87.81 81 LYS A CA 1
ATOM 625 C C . LYS A 1 81 ? 10.478 -10.202 -5.493 1.00 87.81 81 LYS A C 1
ATOM 627 O O . LYS A 1 81 ? 11.239 -11.167 -5.484 1.00 87.81 81 LYS A O 1
ATOM 632 N N . ASP A 1 82 ? 10.556 -9.186 -4.653 1.00 87.94 82 ASP A N 1
ATOM 633 C CA . ASP A 1 82 ? 11.561 -9.084 -3.605 1.00 87.94 82 ASP A CA 1
ATOM 634 C C . ASP A 1 82 ? 10.891 -9.054 -2.236 1.00 87.94 82 ASP A C 1
ATOM 636 O O . ASP A 1 82 ? 9.838 -8.440 -2.057 1.00 87.94 82 ASP A O 1
ATOM 640 N N . TYR A 1 83 ? 11.485 -9.744 -1.273 1.00 87.00 83 TYR A N 1
ATOM 641 C CA . TYR A 1 83 ? 10.995 -9.765 0.098 1.00 8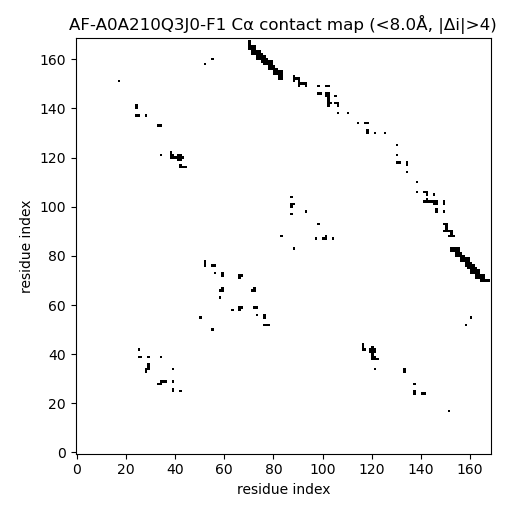7.00 83 TYR A CA 1
ATOM 642 C C . TYR A 1 83 ? 11.785 -8.754 0.912 1.00 87.00 83 TYR A C 1
ATOM 644 O O . TYR A 1 83 ? 13.014 -8.741 0.855 1.00 87.00 83 TYR A O 1
ATOM 652 N N . LEU A 1 84 ? 11.087 -7.935 1.699 1.00 83.06 84 LEU A N 1
ATOM 653 C CA . LEU A 1 84 ? 11.751 -6.903 2.486 1.00 83.06 84 LEU A CA 1
ATOM 654 C C . LEU A 1 84 ? 12.712 -7.547 3.494 1.00 83.06 84 LEU A C 1
ATOM 656 O O . LEU A 1 84 ? 12.328 -8.426 4.269 1.00 83.06 84 LEU A O 1
ATOM 660 N N . GLN A 1 85 ? 13.974 -7.124 3.452 1.00 82.75 85 GLN A N 1
ATOM 661 C CA . GLN A 1 85 ? 15.036 -7.614 4.329 1.00 82.75 85 GLN A CA 1
ATOM 662 C C . GLN A 1 85 ? 15.156 -6.667 5.524 1.00 82.75 85 GLN A C 1
ATOM 664 O O . GLN A 1 85 ? 15.881 -5.677 5.475 1.00 82.75 85 GLN A O 1
ATOM 669 N N . HIS A 1 86 ? 14.392 -6.941 6.578 1.00 82.62 86 HIS A N 1
ATOM 670 C CA . HIS A 1 86 ? 14.467 -6.217 7.844 1.00 82.62 86 HIS A CA 1
ATOM 671 C C . HIS A 1 86 ? 14.148 -7.184 8.991 1.00 82.62 86 HIS A C 1
ATOM 673 O O . HIS A 1 86 ? 13.209 -7.965 8.824 1.00 82.62 86 HIS A O 1
ATOM 679 N N . PRO A 1 87 ? 14.845 -7.121 10.144 1.00 81.19 87 PRO A N 1
ATOM 680 C CA . PRO A 1 87 ? 14.604 -8.034 11.268 1.00 81.19 87 PRO A CA 1
ATOM 681 C C . PRO A 1 87 ? 13.144 -8.059 11.736 1.00 81.19 87 PRO A C 1
ATOM 683 O O . PRO A 1 87 ? 12.581 -9.113 12.004 1.00 81.19 87 PRO A O 1
ATOM 686 N N . THR A 1 88 ? 12.470 -6.905 11.721 1.00 81.38 88 THR A N 1
ATOM 687 C CA . THR A 1 88 ? 11.033 -6.796 12.036 1.00 81.38 88 THR A CA 1
ATOM 688 C C . THR A 1 88 ? 10.139 -7.682 11.154 1.00 81.38 88 THR A C 1
ATOM 690 O O . THR A 1 88 ? 9.011 -7.992 11.531 1.00 81.38 88 THR A O 1
ATOM 693 N N . PHE A 1 89 ? 10.601 -8.101 9.973 1.00 82.38 89 PHE A N 1
ATOM 694 C CA . PHE A 1 89 ? 9.864 -8.953 9.035 1.00 82.38 89 PHE A CA 1
ATOM 695 C C . PHE A 1 89 ? 10.267 -10.432 9.091 1.00 82.38 89 PHE A C 1
ATOM 697 O O . PHE A 1 89 ? 9.795 -11.215 8.262 1.00 82.38 89 PHE A O 1
ATOM 704 N N . ASP A 1 90 ? 11.106 -10.831 10.046 1.00 79.38 90 ASP A N 1
ATOM 705 C CA . ASP A 1 90 ? 11.432 -12.239 10.255 1.00 79.38 90 ASP A CA 1
ATOM 706 C C . ASP A 1 90 ? 10.215 -12.982 10.824 1.00 79.38 90 ASP A C 1
ATOM 708 O O . ASP A 1 90 ? 9.547 -12.522 11.741 1.00 79.38 90 ASP A O 1
ATOM 712 N N . ILE A 1 91 ? 9.861 -14.106 10.202 1.00 66.50 91 ILE A N 1
ATOM 713 C CA . ILE A 1 91 ? 8.498 -14.676 10.229 1.00 66.50 91 ILE A CA 1
ATOM 714 C C . ILE A 1 91 ? 8.215 -15.549 11.468 1.00 66.50 91 ILE A C 1
ATOM 716 O O . ILE A 1 91 ? 7.083 -15.964 11.707 1.00 66.50 91 ILE A O 1
ATOM 720 N N . VAL A 1 92 ? 9.229 -15.893 12.259 1.00 70.00 92 VAL A N 1
ATOM 721 C CA . VAL A 1 92 ? 9.124 -17.041 13.167 1.00 70.00 92 VAL A CA 1
ATOM 722 C C . VAL A 1 92 ? 8.886 -16.599 14.610 1.00 70.00 92 VAL A C 1
ATOM 724 O O . VAL A 1 92 ? 9.766 -16.013 15.223 1.00 70.00 92 VAL A O 1
ATOM 727 N N . ASN A 1 93 ? 7.721 -16.977 15.154 1.00 70.00 93 ASN A N 1
ATOM 728 C CA . ASN A 1 93 ? 7.373 -16.934 16.582 1.00 70.00 93 ASN A CA 1
ATOM 729 C C . ASN A 1 93 ? 7.515 -15.565 17.267 1.00 70.00 93 ASN A C 1
ATOM 731 O O . ASN A 1 93 ? 8.049 -15.495 18.371 1.00 70.00 93 ASN A O 1
ATOM 735 N N . LYS A 1 94 ? 6.988 -14.507 16.643 1.00 78.44 94 LYS A N 1
ATOM 736 C CA . LYS A 1 94 ? 6.948 -13.179 17.264 1.00 78.44 94 LYS A CA 1
ATOM 737 C C . LYS A 1 94 ? 6.122 -13.162 18.545 1.00 78.44 94 LYS A C 1
ATOM 739 O O . LYS A 1 94 ? 4.978 -13.638 18.544 1.00 78.44 94 LYS A O 1
ATOM 744 N N . ASP A 1 95 ? 6.662 -12.558 19.594 1.00 90.50 95 ASP A N 1
ATOM 745 C CA . ASP A 1 95 ? 5.895 -12.191 20.782 1.00 90.50 95 ASP A CA 1
ATOM 746 C C . ASP A 1 95 ? 4.970 -10.982 20.522 1.00 90.50 95 ASP A C 1
ATOM 748 O O . ASP A 1 95 ? 4.940 -10.413 19.430 1.00 90.50 95 ASP A O 1
ATOM 752 N N . GLU A 1 96 ? 4.142 -10.603 21.499 1.00 92.06 96 GLU A N 1
ATOM 753 C CA . GLU A 1 96 ? 3.196 -9.489 21.324 1.00 92.06 96 GLU A CA 1
ATOM 754 C C . GLU A 1 96 ? 3.877 -8.145 21.017 1.00 92.06 96 GLU A C 1
ATOM 756 O O . GLU A 1 96 ? 3.335 -7.354 20.240 1.00 92.06 96 GLU A O 1
ATOM 761 N N . GLU A 1 97 ? 5.056 -7.887 21.588 1.00 92.00 97 GLU A N 1
ATOM 762 C CA . GLU A 1 97 ? 5.805 -6.650 21.368 1.00 92.00 97 GLU A CA 1
ATOM 763 C C . GLU A 1 97 ? 6.347 -6.605 19.934 1.00 92.00 97 GLU A C 1
ATOM 765 O O . GLU A 1 97 ? 6.161 -5.617 19.218 1.00 92.00 97 GLU A O 1
ATOM 770 N N . GLU A 1 98 ? 6.912 -7.714 19.462 1.00 91.38 98 GLU A N 1
ATOM 771 C CA . GLU A 1 98 ? 7.409 -7.867 18.096 1.00 91.38 98 GLU A CA 1
ATOM 772 C C . GLU A 1 98 ? 6.283 -7.785 17.053 1.00 91.38 98 GLU A C 1
ATOM 774 O O . GLU A 1 98 ? 6.457 -7.201 15.976 1.00 91.38 98 GLU A O 1
ATOM 779 N N . LYS A 1 99 ? 5.094 -8.325 17.356 1.00 92.31 99 LYS A N 1
ATOM 780 C CA . LYS A 1 99 ? 3.903 -8.174 16.501 1.00 92.31 99 LYS A CA 1
ATOM 781 C C . LYS A 1 99 ? 3.442 -6.724 16.420 1.00 92.31 99 LYS A C 1
ATOM 783 O O . LYS A 1 99 ? 3.075 -6.246 15.340 1.00 92.31 99 LYS A O 1
ATOM 788 N N . LEU A 1 100 ? 3.472 -6.009 17.544 1.00 93.38 100 LEU A N 1
ATOM 789 C CA . LEU A 1 100 ? 3.116 -4.597 17.584 1.00 93.38 100 LEU A CA 1
ATOM 790 C C . LEU A 1 100 ? 4.095 -3.768 16.752 1.00 93.38 100 LEU A C 1
ATOM 792 O O . LEU A 1 100 ? 3.659 -2.955 15.934 1.00 93.38 100 LEU A O 1
ATOM 796 N N . GLU A 1 101 ? 5.393 -4.022 16.888 1.00 92.38 101 GLU A N 1
ATOM 797 C CA . GLU A 1 101 ? 6.427 -3.347 16.104 1.00 92.38 101 GLU A CA 1
ATOM 798 C C . GLU A 1 101 ? 6.314 -3.648 14.604 1.00 92.38 101 GLU A C 1
ATOM 800 O O . GLU A 1 101 ? 6.396 -2.740 13.769 1.00 92.38 101 GLU A O 1
ATOM 805 N N . TYR A 1 102 ? 6.007 -4.897 14.244 1.00 91.88 102 TYR A N 1
ATOM 806 C CA . TYR A 1 102 ? 5.675 -5.271 12.870 1.00 91.88 102 TYR A CA 1
ATOM 807 C C . TYR A 1 102 ? 4.504 -4.456 12.320 1.00 91.88 102 TYR A C 1
ATOM 809 O O . TYR A 1 102 ? 4.624 -3.835 11.262 1.00 91.88 102 TYR A O 1
ATOM 817 N N . SER A 1 103 ? 3.388 -4.405 13.050 1.00 92.88 103 SER A N 1
ATOM 818 C CA . SER A 1 103 ? 2.191 -3.687 12.605 1.00 92.88 103 SER A CA 1
ATOM 819 C C . SER A 1 103 ? 2.446 -2.187 12.399 1.00 92.88 103 SER A C 1
ATOM 821 O O . SER A 1 103 ? 2.024 -1.619 11.389 1.00 92.88 103 SER A O 1
ATOM 823 N N . ARG A 1 104 ? 3.210 -1.556 13.303 1.00 94.31 104 ARG A N 1
ATOM 824 C CA . ARG A 1 104 ? 3.619 -0.147 13.205 1.00 94.31 104 ARG A CA 1
ATOM 825 C C . ARG A 1 104 ? 4.506 0.090 11.994 1.00 94.31 104 ARG A C 1
ATOM 827 O O . ARG A 1 104 ? 4.294 1.056 11.265 1.00 94.31 104 ARG A O 1
ATOM 834 N N . THR A 1 105 ? 5.450 -0.815 11.743 1.00 92.25 105 THR A N 1
ATOM 835 C CA . THR A 1 105 ? 6.351 -0.736 10.588 1.00 92.25 105 THR A CA 1
ATOM 836 C C . THR A 1 105 ? 5.582 -0.832 9.269 1.00 92.25 105 THR A C 1
ATOM 838 O O . THR A 1 105 ? 5.855 -0.067 8.341 1.00 92.25 105 THR A O 1
ATOM 841 N N . ILE A 1 106 ? 4.581 -1.717 9.180 1.00 91.56 106 ILE A N 1
ATOM 842 C CA . ILE A 1 106 ? 3.698 -1.809 8.007 1.00 91.56 106 ILE A CA 1
ATOM 843 C C . ILE A 1 106 ? 2.931 -0.499 7.800 1.00 91.56 106 ILE A C 1
ATOM 845 O O . ILE A 1 106 ? 2.959 0.051 6.698 1.00 91.56 106 ILE A O 1
ATOM 849 N N . VAL A 1 107 ? 2.296 0.041 8.846 1.00 93.94 107 VAL A N 1
ATOM 850 C CA . VAL A 1 107 ? 1.569 1.319 8.764 1.00 93.94 107 VAL A CA 1
ATOM 851 C C . VAL A 1 107 ? 2.492 2.448 8.317 1.00 93.94 107 VAL A C 1
ATOM 853 O O . VAL A 1 107 ? 2.175 3.132 7.347 1.00 93.94 107 VAL A O 1
ATOM 856 N N . ALA A 1 108 ? 3.657 2.602 8.949 1.00 93.19 108 ALA A N 1
ATOM 857 C CA . ALA A 1 108 ? 4.631 3.637 8.607 1.00 93.19 108 ALA A CA 1
ATOM 858 C C . ALA A 1 108 ? 5.111 3.531 7.150 1.00 93.19 108 ALA A C 1
ATOM 860 O O . ALA A 1 108 ? 5.275 4.545 6.475 1.00 93.19 108 ALA A O 1
ATOM 861 N N . SER A 1 109 ? 5.277 2.307 6.640 1.00 89.50 109 SER A N 1
ATOM 862 C CA . SER A 1 109 ? 5.700 2.062 5.256 1.00 89.50 109 SER A CA 1
ATOM 863 C C . SER A 1 109 ? 4.618 2.419 4.235 1.00 89.50 109 SER A C 1
ATOM 865 O O . SER A 1 109 ? 4.935 2.858 3.131 1.00 89.50 109 SER A O 1
ATOM 867 N N . ILE A 1 110 ? 3.344 2.234 4.588 1.00 90.31 110 ILE A N 1
ATOM 868 C CA . ILE A 1 110 ? 2.191 2.464 3.709 1.00 90.31 110 ILE A CA 1
ATOM 869 C C . ILE A 1 110 ? 1.664 3.903 3.805 1.00 90.31 110 ILE A C 1
ATOM 871 O O . ILE A 1 110 ? 1.128 4.424 2.823 1.00 90.31 110 ILE A O 1
ATOM 875 N N . TYR A 1 111 ? 1.850 4.572 4.946 1.00 93.38 111 TYR A N 1
ATOM 876 C CA . TYR A 1 111 ? 1.277 5.887 5.233 1.00 93.38 111 TYR A CA 1
ATOM 877 C C . TYR A 1 111 ? 1.523 6.939 4.140 1.00 93.38 111 TYR A C 1
ATOM 879 O O . TYR A 1 111 ? 0.542 7.502 3.650 1.00 93.38 111 TYR A O 1
ATOM 887 N N . PRO A 1 112 ? 2.762 7.165 3.654 1.00 89.56 112 PRO A N 1
ATOM 888 C CA . PRO A 1 112 ? 3.024 8.190 2.637 1.00 89.56 112 PRO A CA 1
ATOM 889 C C . PRO A 1 112 ? 2.284 7.939 1.312 1.00 89.56 112 PRO A C 1
ATOM 891 O O . PRO A 1 112 ? 1.906 8.877 0.605 1.00 89.56 112 PRO A O 1
ATOM 894 N N . TRP A 1 113 ? 2.047 6.667 0.984 1.00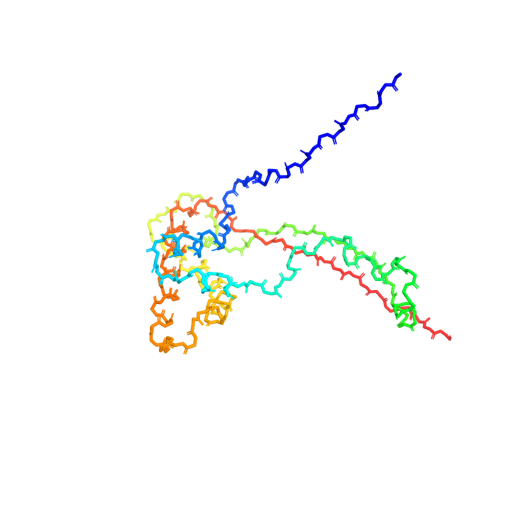 85.44 113 TRP A N 1
ATOM 895 C CA . TRP A 1 113 ? 1.386 6.249 -0.251 1.00 85.44 113 TRP A CA 1
ATOM 896 C C . TRP A 1 113 ? -0.132 6.341 -0.147 1.00 85.44 113 TRP A C 1
ATOM 898 O O . TRP A 1 113 ? -0.785 6.745 -1.100 1.00 85.44 113 TRP A O 1
ATOM 908 N N . MET A 1 114 ? -0.702 5.969 1.000 1.00 90.06 114 MET A N 1
ATOM 909 C CA . MET A 1 114 ? -2.154 5.932 1.184 1.00 90.06 114 MET A CA 1
ATOM 910 C C . MET A 1 114 ? -2.739 7.263 1.637 1.00 90.06 114 MET A C 1
ATOM 912 O O . MET A 1 114 ? -3.866 7.573 1.264 1.00 90.06 114 MET A O 1
ATOM 916 N N . HIS A 1 115 ? -2.002 8.060 2.413 1.00 93.06 115 HIS A N 1
ATOM 917 C CA . HIS A 1 115 ? -2.543 9.275 3.020 1.00 93.06 115 HIS A CA 1
ATOM 918 C C . HIS A 1 115 ? -3.076 10.258 1.974 1.00 93.06 115 HIS A C 1
ATOM 920 O O . HIS A 1 115 ? -4.209 10.721 2.075 1.00 93.06 115 HIS A O 1
ATOM 926 N N . HIS A 1 116 ? -2.280 10.555 0.942 1.00 89.19 116 HIS A N 1
ATOM 927 C CA . HIS A 1 116 ? -2.688 11.493 -0.104 1.00 89.19 116 HIS A CA 1
ATOM 928 C C . HIS A 1 116 ? -3.860 10.957 -0.940 1.00 89.19 116 HIS A C 1
ATOM 930 O O . HIS A 1 116 ? -4.716 11.736 -1.348 1.00 89.19 116 HIS A O 1
ATOM 936 N N . VAL A 1 117 ? -3.928 9.639 -1.155 1.00 90.56 117 VAL A N 1
ATOM 937 C CA . VAL A 1 117 ? -5.033 9.006 -1.887 1.00 90.56 117 VAL A CA 1
ATOM 938 C C . VAL A 1 117 ? -6.334 9.070 -1.098 1.00 90.56 117 VAL A C 1
ATOM 940 O O . VAL A 1 117 ? -7.355 9.466 -1.650 1.00 90.56 117 VAL A O 1
ATOM 943 N N . LEU A 1 118 ? -6.294 8.730 0.192 1.00 94.06 118 LEU A N 1
ATOM 944 C CA . LEU A 1 118 ? -7.457 8.830 1.072 1.00 94.06 118 LEU A CA 1
ATOM 945 C C . LEU A 1 118 ? -7.917 10.284 1.176 1.00 94.06 118 LEU A C 1
ATOM 947 O O . LEU A 1 118 ? -9.064 10.586 0.877 1.00 94.06 118 LEU A O 1
ATOM 951 N N . SER A 1 119 ? -7.007 11.200 1.512 1.00 94.12 119 SER A N 1
ATOM 952 C CA . SER A 1 119 ? -7.316 12.628 1.642 1.00 94.12 119 SER A CA 1
ATOM 953 C C . SER A 1 119 ? -7.920 13.219 0.361 1.00 94.12 119 SER A C 1
ATOM 955 O O . SER A 1 119 ? -8.898 13.960 0.437 1.00 94.12 119 SER A O 1
ATOM 957 N N . GLY A 1 120 ? -7.391 12.851 -0.813 1.00 92.75 120 GLY A N 1
ATOM 958 C CA . GLY A 1 120 ? -7.895 13.315 -2.108 1.00 92.75 120 GLY A CA 1
ATOM 959 C C . GLY A 1 120 ? -9.228 12.695 -2.540 1.00 92.75 120 GLY A C 1
ATOM 960 O O . GLY A 1 120 ? -9.920 13.286 -3.366 1.00 92.75 120 GLY A O 1
ATOM 961 N N . GLY A 1 121 ? -9.591 11.529 -1.999 1.00 94.12 121 GLY A N 1
ATOM 962 C CA . GLY A 1 121 ? -10.861 10.861 -2.285 1.00 94.12 121 GLY A CA 1
ATOM 963 C C . GLY A 1 121 ? -12.028 11.320 -1.409 1.00 94.12 121 GLY A C 1
ATOM 964 O O . GLY A 1 121 ? -13.182 11.156 -1.800 1.00 94.12 121 GLY A O 1
ATOM 965 N N . LEU A 1 122 ? -11.746 11.898 -0.238 1.00 97.00 122 LEU A N 1
ATOM 966 C CA . LEU A 1 122 ? -12.769 12.368 0.696 1.00 97.00 122 LEU A CA 1
ATOM 967 C C . LEU A 1 122 ? -13.431 13.670 0.231 1.00 97.00 122 LEU A C 1
ATOM 969 O O . LEU A 1 122 ? -12.823 14.507 -0.438 1.00 97.00 122 LEU A O 1
ATOM 973 N N . SER A 1 123 ? -14.691 13.857 0.628 1.00 96.56 123 SER A N 1
ATOM 974 C CA . SER A 1 123 ? -15.497 15.002 0.210 1.00 96.56 123 SER A CA 1
ATOM 975 C C . SER A 1 123 ? -14.861 16.335 0.609 1.00 96.56 123 SER A C 1
ATOM 977 O O . SER A 1 123 ? -14.388 16.518 1.734 1.00 96.56 123 SER A O 1
ATOM 979 N N . ILE A 1 124 ? -14.957 17.323 -0.286 1.00 95.81 124 ILE A N 1
ATOM 980 C CA . ILE A 1 124 ? -14.571 18.714 -0.009 1.00 95.81 124 ILE A CA 1
ATOM 981 C C . ILE A 1 124 ? -15.425 19.367 1.087 1.00 95.81 124 ILE A C 1
ATOM 983 O O . ILE A 1 124 ? -15.037 20.398 1.622 1.00 95.81 124 ILE A O 1
ATOM 987 N N . SER A 1 125 ? -16.591 18.792 1.401 1.00 96.75 125 SER A N 1
ATOM 988 C CA . SER A 1 125 ? -17.462 19.281 2.472 1.00 96.75 125 SER A CA 1
ATOM 989 C C . SER A 1 125 ? -16.982 18.879 3.866 1.00 96.75 125 SER A C 1
ATOM 991 O O . SER A 1 125 ? -17.465 19.454 4.837 1.00 96.75 125 SER A O 1
ATOM 993 N N . ARG A 1 126 ? -16.079 17.893 3.977 1.00 97.62 126 ARG A N 1
ATOM 994 C CA . ARG A 1 126 ? -15.464 17.519 5.254 1.00 97.62 126 ARG A CA 1
ATOM 995 C C . ARG A 1 126 ? -14.410 18.547 5.643 1.00 97.62 126 ARG A C 1
ATOM 997 O O . ARG A 1 126 ? -13.600 18.969 4.816 1.00 97.62 126 ARG A O 1
ATOM 1004 N N . THR A 1 127 ? -14.384 18.882 6.922 1.00 97.62 127 THR A N 1
ATOM 1005 C CA . THR A 1 127 ? -13.268 19.586 7.554 1.00 97.62 127 THR A CA 1
ATOM 1006 C C . THR A 1 127 ? -12.007 18.719 7.546 1.00 97.62 127 THR A C 1
ATOM 1008 O O . THR A 1 127 ? -12.070 17.496 7.400 1.00 97.62 127 THR A O 1
ATOM 1011 N N . GLU A 1 128 ? -10.843 19.341 7.724 1.00 96.38 128 GLU A N 1
ATOM 1012 C CA . GLU A 1 128 ? -9.577 18.601 7.786 1.00 96.38 128 GLU A CA 1
ATOM 1013 C C . GLU A 1 128 ? -9.534 17.623 8.973 1.00 96.38 128 GLU A C 1
ATOM 1015 O O . GLU A 1 128 ? -9.057 16.503 8.811 1.00 96.38 128 GLU A O 1
ATOM 1020 N N . ASP A 1 129 ? -10.135 17.972 10.114 1.00 97.81 129 ASP A N 1
ATOM 1021 C CA . ASP A 1 129 ? -10.224 17.082 11.281 1.00 97.81 129 ASP A CA 1
ATOM 1022 C C . ASP A 1 129 ? -11.111 15.852 11.009 1.00 97.81 129 ASP A C 1
ATOM 1024 O O . ASP A 1 129 ? -10.780 14.729 11.400 1.00 97.81 129 ASP A O 1
ATOM 1028 N N . GLU A 1 130 ? -12.227 16.025 10.290 1.00 98.00 130 GLU A N 1
ATOM 1029 C CA . GLU A 1 130 ? -13.084 14.907 9.871 1.00 98.00 130 GLU A CA 1
ATOM 1030 C C . GLU A 1 130 ? -12.372 13.994 8.872 1.00 98.00 130 GLU A C 1
ATOM 1032 O O . GLU A 1 130 ? -12.511 12.770 8.950 1.00 98.00 130 GLU A O 1
ATOM 1037 N N . LYS A 1 131 ? -11.598 14.565 7.939 1.00 97.75 131 LYS A N 1
ATOM 1038 C CA . LYS A 1 131 ? -10.779 13.776 7.011 1.00 97.75 131 LYS A CA 1
ATOM 1039 C C . LYS A 1 131 ? -9.708 12.998 7.761 1.00 97.75 131 LYS A C 1
ATOM 1041 O O . LYS A 1 131 ? -9.581 11.795 7.543 1.00 97.75 131 LYS A O 1
ATOM 1046 N N . GLN A 1 132 ? -8.991 13.655 8.670 1.00 97.75 132 GLN A N 1
ATOM 1047 C CA . GLN A 1 132 ? -7.962 13.010 9.476 1.00 97.75 132 GLN A CA 1
ATOM 1048 C C . GLN A 1 132 ? -8.551 11.872 10.314 1.00 97.75 132 GLN A C 1
ATOM 1050 O O . GLN A 1 132 ? -8.006 10.777 10.311 1.00 97.75 132 GLN A O 1
ATOM 1055 N N . THR A 1 133 ? -9.728 12.068 10.915 1.00 98.19 133 THR A N 1
ATOM 1056 C CA . THR A 1 133 ? -10.428 11.017 11.672 1.00 98.19 133 THR A CA 1
ATOM 1057 C C . THR A 1 133 ? -10.715 9.777 10.817 1.00 98.19 133 THR A C 1
ATOM 1059 O O . THR A 1 133 ? -10.544 8.646 11.274 1.00 98.19 133 THR A O 1
ATOM 1062 N N . VAL A 1 134 ? -11.144 9.953 9.564 1.00 97.94 134 VAL A N 1
ATOM 1063 C CA . VAL A 1 134 ? -11.364 8.827 8.640 1.00 97.94 134 VAL A CA 1
ATOM 1064 C C . VAL A 1 134 ? -10.049 8.145 8.265 1.00 97.94 134 VAL A C 1
ATOM 1066 O O . VAL A 1 134 ? -9.976 6.915 8.231 1.00 97.94 134 VAL A O 1
ATOM 1069 N N . ILE A 1 135 ? -9.006 8.928 7.997 1.00 97.44 135 ILE A N 1
ATOM 1070 C CA . ILE A 1 135 ? -7.673 8.422 7.657 1.00 97.44 135 ILE A CA 1
ATOM 1071 C C . ILE A 1 135 ? -7.089 7.613 8.825 1.00 97.44 135 ILE A C 1
ATOM 1073 O O . ILE A 1 135 ? -6.585 6.507 8.620 1.00 97.44 135 ILE A O 1
ATOM 1077 N N . ASP A 1 136 ? -7.232 8.098 10.054 1.00 97.94 136 ASP A N 1
ATOM 1078 C CA . ASP A 1 136 ? -6.789 7.404 11.262 1.00 97.94 136 ASP A CA 1
ATOM 1079 C C . ASP A 1 136 ? -7.547 6.084 11.453 1.00 97.94 136 ASP A C 1
ATOM 1081 O O . ASP A 1 136 ? -6.944 5.069 11.813 1.00 97.94 136 ASP A O 1
ATOM 1085 N N . GLN A 1 137 ? -8.848 6.041 11.137 1.00 97.50 137 GLN A N 1
ATOM 1086 C CA . GLN A 1 137 ? -9.615 4.790 11.151 1.00 97.50 137 GLN A CA 1
ATOM 1087 C C . GLN A 1 137 ? -9.101 3.781 10.119 1.00 97.50 137 GLN A C 1
ATOM 1089 O O . GLN A 1 137 ? -9.011 2.590 10.426 1.00 97.50 137 GLN A O 1
ATOM 1094 N N . PHE A 1 138 ? -8.732 4.231 8.917 1.00 96.88 138 PHE A N 1
ATOM 1095 C CA . PHE A 1 138 ? -8.113 3.364 7.914 1.00 96.88 138 PHE A CA 1
ATOM 1096 C C . PHE A 1 138 ? -6.801 2.760 8.438 1.00 96.88 138 PHE A C 1
ATOM 1098 O O . PHE A 1 138 ? -6.619 1.541 8.387 1.00 96.88 138 PHE A O 1
ATOM 1105 N N . PHE A 1 139 ? -5.899 3.586 8.979 1.00 97.06 139 PHE A N 1
ATOM 1106 C CA . PHE A 1 139 ? -4.605 3.107 9.474 1.00 97.06 139 PHE A CA 1
ATOM 1107 C C . PHE A 1 139 ? -4.724 2.251 10.732 1.00 97.06 139 PHE A C 1
ATOM 1109 O O . PHE A 1 139 ? -3.988 1.277 10.858 1.00 97.06 139 PHE A O 1
ATOM 1116 N N . THR A 1 140 ? -5.697 2.530 11.600 1.00 97.38 140 THR A N 1
ATOM 1117 C CA . THR A 1 140 ? -6.032 1.655 12.732 1.00 97.38 140 THR A CA 1
ATOM 1118 C C . THR A 1 140 ? -6.406 0.255 12.240 1.00 97.38 140 THR A C 1
ATOM 1120 O O . THR A 1 140 ? -5.847 -0.735 12.706 1.00 97.38 140 THR A O 1
ATOM 1123 N N . ARG A 1 141 ? -7.284 0.154 11.230 1.00 95.88 141 ARG A N 1
ATOM 1124 C CA . ARG A 1 141 ? -7.682 -1.137 10.638 1.00 95.88 141 ARG A CA 1
ATOM 1125 C C . ARG A 1 141 ? -6.513 -1.855 9.965 1.00 95.88 141 ARG A C 1
ATOM 1127 O O . ARG A 1 141 ? -6.384 -3.070 10.103 1.00 95.88 141 ARG A O 1
ATOM 1134 N N . LEU A 1 142 ? -5.656 -1.116 9.258 1.00 94.81 142 LEU A N 1
ATOM 1135 C CA . LEU A 1 142 ? -4.440 -1.667 8.659 1.00 94.81 142 LEU A CA 1
ATOM 1136 C C . LEU A 1 142 ? -3.499 -2.226 9.731 1.00 94.81 142 LEU A C 1
ATOM 1138 O O . LEU A 1 142 ? -2.951 -3.312 9.552 1.00 94.81 142 LEU A O 1
ATOM 1142 N N . GLN A 1 143 ? -3.331 -1.506 10.840 1.00 95.56 143 GLN A N 1
ATOM 1143 C CA . GLN A 1 143 ? -2.492 -1.940 11.947 1.00 95.56 143 GLN A CA 1
ATOM 1144 C C . GLN A 1 143 ? -3.023 -3.225 12.580 1.00 95.56 143 GLN A C 1
ATOM 1146 O O . GLN A 1 143 ? -2.254 -4.166 12.754 1.00 95.56 143 GLN A O 1
ATOM 1151 N N . THR A 1 144 ? -4.327 -3.292 12.870 1.00 95.06 144 THR A N 1
ATOM 1152 C CA . THR A 1 144 ? -4.970 -4.504 13.400 1.00 95.06 144 THR A CA 1
ATOM 1153 C C . THR A 1 144 ? -4.752 -5.689 12.466 1.00 95.06 144 THR A C 1
ATOM 1155 O O . THR A 1 144 ? -4.255 -6.723 12.898 1.00 95.06 144 THR A O 1
ATOM 1158 N N . TYR A 1 145 ? -5.010 -5.517 11.166 1.00 92.38 145 TYR A N 1
ATOM 1159 C CA . TYR A 1 145 ? -4.759 -6.581 10.197 1.00 92.38 145 TYR A CA 1
ATOM 1160 C C . TYR A 1 145 ? -3.292 -7.024 10.197 1.00 92.38 145 TYR A C 1
ATOM 1162 O O . TYR A 1 145 ? -3.013 -8.220 10.207 1.00 92.38 145 TYR A O 1
ATOM 1170 N N . ALA A 1 146 ? -2.348 -6.079 10.174 1.00 91.06 146 ALA A N 1
ATOM 1171 C CA . ALA A 1 146 ? -0.925 -6.397 10.157 1.00 91.06 146 ALA A CA 1
ATOM 1172 C C . ALA A 1 146 ? -0.489 -7.122 11.439 1.00 91.06 146 ALA A C 1
ATOM 1174 O O . ALA A 1 146 ? 0.322 -8.039 11.375 1.00 91.06 146 ALA A O 1
ATOM 1175 N N . PHE A 1 147 ? -1.042 -6.751 12.591 1.00 92.19 147 PHE A N 1
ATOM 1176 C CA . PHE A 1 147 ? -0.790 -7.433 13.856 1.00 92.19 147 PHE A CA 1
ATOM 1177 C C . PHE A 1 147 ? -1.253 -8.900 13.812 1.00 92.19 147 PHE A C 1
ATOM 1179 O O . PHE A 1 147 ? -0.471 -9.804 14.127 1.00 92.19 147 PHE A O 1
ATOM 1186 N N . ASP A 1 148 ? -2.482 -9.133 13.342 1.00 90.62 148 ASP A N 1
ATOM 1187 C CA . ASP A 1 148 ? -3.091 -10.467 13.231 1.00 90.62 148 ASP A CA 1
ATOM 1188 C C . ASP A 1 148 ? -2.381 -11.369 12.207 1.00 90.62 148 ASP A C 1
ATOM 1190 O O . ASP A 1 148 ? -2.440 -12.591 12.310 1.00 90.62 148 ASP A O 1
ATOM 1194 N N . HIS A 1 149 ? -1.674 -10.763 11.249 1.00 88.31 149 HIS A N 1
ATOM 1195 C CA . HIS A 1 149 ? -0.972 -11.42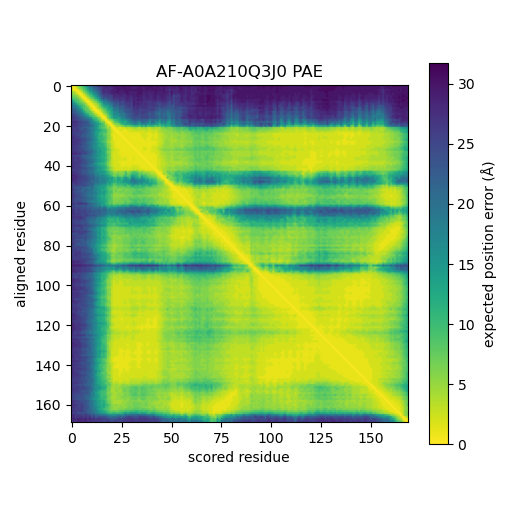6 10.143 1.00 88.31 149 HIS A CA 1
ATOM 1196 C C . HIS A 1 149 ? 0.539 -11.148 10.168 1.00 88.31 149 HIS A C 1
ATOM 1198 O O . HIS A 1 149 ? 1.190 -10.924 9.140 1.00 88.31 149 HIS A O 1
ATOM 1204 N N . SER A 1 150 ? 1.092 -11.097 11.375 1.00 87.31 150 SER A N 1
ATOM 1205 C CA . SER A 1 150 ? 2.503 -10.809 11.659 1.00 87.31 150 SER A CA 1
ATOM 1206 C C . SER A 1 150 ? 3.468 -11.937 11.270 1.00 87.31 150 SER A C 1
ATOM 1208 O O . SER A 1 150 ? 4.689 -11.739 11.292 1.00 87.31 150 SER A O 1
ATOM 1210 N N . ASP A 1 151 ? 2.911 -13.082 10.877 1.00 83.25 151 ASP A N 1
ATOM 1211 C CA . ASP A 1 151 ? 3.541 -14.263 10.288 1.00 83.25 151 ASP A CA 1
ATOM 1212 C C . ASP A 1 151 ? 3.713 -14.164 8.758 1.00 83.25 151 ASP A C 1
ATOM 1214 O O . ASP A 1 151 ? 4.324 -15.027 8.129 1.00 83.25 151 ASP A O 1
ATOM 1218 N N . HIS A 1 152 ? 3.225 -13.100 8.118 1.00 81.00 152 HIS A N 1
ATOM 1219 C CA . HIS A 1 152 ? 3.493 -12.857 6.705 1.00 81.00 152 HIS A CA 1
ATOM 1220 C C . HIS A 1 152 ? 4.740 -11.994 6.504 1.00 81.00 152 HIS A C 1
ATOM 1222 O O . HIS A 1 152 ? 4.904 -10.944 7.121 1.00 81.00 152 HIS A O 1
ATOM 1228 N N . LYS A 1 153 ? 5.606 -12.390 5.562 1.00 83.25 153 LYS A N 1
ATOM 1229 C CA . LYS A 1 153 ? 6.700 -11.524 5.104 1.00 83.25 153 LYS A CA 1
ATOM 1230 C C . LYS A 1 153 ? 6.219 -10.623 3.971 1.00 83.25 153 LYS A C 1
ATOM 1232 O O . LYS A 1 153 ? 5.853 -11.148 2.913 1.00 83.25 153 LYS A O 1
ATOM 1237 N N . PRO A 1 154 ? 6.256 -9.291 4.139 1.00 83.81 154 PRO A N 1
ATOM 1238 C CA . PRO A 1 154 ? 5.900 -8.374 3.072 1.00 83.81 154 PRO A CA 1
ATOM 1239 C C . PRO A 1 154 ? 6.859 -8.522 1.886 1.00 83.81 154 PRO A C 1
ATOM 1241 O O . PRO A 1 154 ? 8.071 -8.710 2.040 1.00 83.81 154 PRO A O 1
ATOM 1244 N N . SER A 1 155 ? 6.300 -8.416 0.684 1.00 85.31 155 SER A N 1
ATOM 1245 C CA . SER A 1 155 ? 7.052 -8.438 -0.569 1.00 85.31 155 SER A CA 1
ATOM 1246 C C . SER A 1 155 ? 6.640 -7.288 -1.471 1.00 85.31 155 SER A C 1
ATOM 1248 O O . SER A 1 155 ? 5.466 -6.924 -1.506 1.00 85.31 155 SER A O 1
ATOM 1250 N N . LEU A 1 156 ? 7.588 -6.781 -2.249 1.00 84.50 156 LEU A N 1
ATOM 1251 C CA . LEU A 1 156 ? 7.358 -5.822 -3.317 1.00 84.50 156 LEU A CA 1
ATOM 1252 C C . LEU A 1 156 ? 7.506 -6.517 -4.666 1.00 84.50 156 LEU A C 1
ATOM 1254 O O . LEU A 1 156 ? 8.395 -7.344 -4.862 1.00 84.50 156 LEU A O 1
ATOM 1258 N N . ILE A 1 157 ? 6.643 -6.154 -5.609 1.00 83.94 157 ILE A N 1
ATOM 1259 C CA . ILE A 1 157 ? 6.797 -6.524 -7.013 1.00 83.94 157 ILE A CA 1
ATOM 1260 C C . ILE A 1 157 ? 7.171 -5.253 -7.760 1.00 83.94 157 ILE A C 1
ATOM 1262 O O . ILE A 1 157 ? 6.447 -4.262 -7.700 1.00 83.94 157 ILE A O 1
ATOM 1266 N N . TYR A 1 158 ? 8.294 -5.279 -8.463 1.00 85.56 158 TYR A N 1
ATOM 1267 C CA . TYR A 1 158 ? 8.724 -4.176 -9.312 1.00 85.56 158 TYR A CA 1
ATOM 1268 C C . TYR A 1 158 ? 9.246 -4.699 -10.645 1.00 85.56 158 TYR A C 1
ATOM 1270 O O . TYR A 1 158 ? 9.680 -5.844 -10.770 1.00 85.56 158 TYR A O 1
ATOM 1278 N N . THR A 1 159 ? 9.200 -3.844 -11.662 1.00 88.38 159 THR A N 1
ATOM 1279 C CA . THR A 1 159 ? 9.730 -4.156 -12.988 1.00 88.38 159 THR A CA 1
ATOM 1280 C C . THR A 1 159 ? 11.000 -3.350 -13.215 1.00 88.38 159 THR A C 1
ATOM 1282 O O . THR A 1 159 ? 10.965 -2.126 -13.294 1.00 88.38 159 THR A O 1
ATOM 1285 N N . GLN A 1 160 ? 12.133 -4.041 -13.323 1.00 92.06 160 GLN A N 1
ATOM 1286 C CA . GLN A 1 160 ? 13.397 -3.452 -13.746 1.00 92.06 160 GLN A CA 1
ATOM 1287 C C . GLN A 1 160 ? 13.393 -3.305 -15.268 1.00 92.06 160 GLN A C 1
ATOM 1289 O O . GLN A 1 160 ? 13.191 -4.284 -15.991 1.00 92.06 160 GLN A O 1
ATOM 1294 N N . VAL A 1 161 ? 13.653 -2.090 -15.746 1.00 93.56 161 VAL A N 1
ATOM 1295 C CA . VAL A 1 161 ? 13.766 -1.761 -17.169 1.00 93.56 161 VAL A CA 1
ATOM 1296 C C . VAL A 1 161 ? 15.163 -1.201 -17.411 1.00 93.56 161 VAL A C 1
ATOM 1298 O O . VAL A 1 161 ? 15.556 -0.222 -16.783 1.00 93.56 161 VAL A O 1
ATOM 1301 N N . VAL A 1 162 ? 15.922 -1.832 -18.304 1.00 95.38 162 VAL A N 1
ATOM 1302 C CA . VAL A 1 162 ? 17.264 -1.386 -18.692 1.00 95.38 162 VAL A CA 1
ATOM 1303 C C . VAL A 1 162 ? 17.205 -0.901 -20.129 1.00 95.38 162 VAL A C 1
ATOM 1305 O O . VAL A 1 162 ? 16.871 -1.669 -21.032 1.00 95.38 162 VAL A O 1
ATOM 1308 N N . ILE A 1 163 ? 17.545 0.367 -20.330 1.00 94.12 163 ILE A N 1
ATOM 1309 C CA . ILE A 1 163 ? 17.564 1.044 -21.628 1.00 94.12 163 ILE A CA 1
ATOM 1310 C C . ILE A 1 163 ? 18.979 1.573 -21.835 1.00 94.12 163 ILE A C 1
ATOM 1312 O O . ILE A 1 163 ? 19.571 2.129 -20.908 1.00 94.12 163 ILE A O 1
ATOM 1316 N N . LYS A 1 164 ? 19.522 1.411 -23.039 1.00 92.94 164 LYS A N 1
ATOM 1317 C CA . LYS A 1 164 ? 20.787 2.036 -23.438 1.00 92.94 164 LYS A CA 1
ATOM 1318 C C . LYS A 1 164 ? 20.525 3.103 -24.493 1.00 92.94 164 LYS A C 1
ATOM 1320 O O . LYS A 1 164 ? 19.593 2.990 -25.285 1.00 92.94 164 LYS A O 1
ATOM 1325 N N . LYS A 1 165 ? 21.381 4.121 -24.518 1.00 90.88 165 LYS A N 1
ATOM 1326 C CA . LYS A 1 165 ? 21.419 5.104 -25.597 1.00 90.88 165 LYS A CA 1
ATOM 1327 C C . LYS A 1 165 ? 22.378 4.606 -26.675 1.00 90.88 165 LYS A C 1
ATOM 1329 O O . LYS A 1 165 ? 23.561 4.418 -26.398 1.00 90.88 165 LYS A O 1
ATOM 1334 N N . ALA A 1 166 ? 21.869 4.363 -27.873 1.00 82.50 166 ALA A N 1
ATOM 1335 C CA . ALA A 1 166 ? 22.686 4.116 -29.048 1.00 82.50 166 ALA A CA 1
ATOM 1336 C C . ALA A 1 166 ? 23.337 5.434 -29.493 1.00 82.50 166 ALA A C 1
ATOM 1338 O O . ALA A 1 166 ? 22.716 6.499 -29.447 1.00 82.50 166 ALA A O 1
ATOM 1339 N N . HIS A 1 167 ? 24.604 5.380 -29.904 1.00 69.25 167 HIS A N 1
ATOM 1340 C CA . HIS A 1 167 ? 25.241 6.523 -30.547 1.00 69.25 167 HIS A CA 1
ATOM 1341 C C . HIS A 1 167 ? 24.586 6.733 -31.913 1.00 69.25 167 HIS A C 1
ATOM 1343 O O . HIS A 1 167 ? 24.694 5.882 -32.793 1.00 69.25 167 HIS A O 1
ATOM 1349 N N . ILE A 1 168 ? 23.882 7.854 -32.056 1.00 60.88 168 ILE A N 1
ATOM 1350 C CA . ILE A 1 168 ? 23.371 8.329 -33.338 1.00 60.88 168 ILE A CA 1
ATOM 1351 C C . ILE A 1 168 ? 24.558 9.019 -34.022 1.00 60.88 168 ILE A C 1
ATOM 1353 O O . ILE A 1 168 ? 25.081 9.992 -33.474 1.00 60.88 168 ILE A O 1
ATOM 1357 N N . TYR A 1 169 ? 25.037 8.448 -35.129 1.00 52.47 169 TYR A N 1
ATOM 1358 C CA . TYR A 1 169 ? 26.057 9.051 -35.995 1.00 52.47 169 TYR A CA 1
ATOM 1359 C C . TYR A 1 169 ? 25.418 10.022 -36.984 1.00 52.47 169 TYR A C 1
ATOM 1361 O O . TYR A 1 169 ? 24.303 9.709 -37.459 1.00 52.47 169 TYR A O 1
#

pLDDT: mean 81.2, std 19.94, range [24.81, 98.19]

Solvent-accessible surface area (backbone atoms only — not comparable to full-atom values): 10336 Å² total; per-residue (Å²): 136,82,84,81,80,85,66,87,79,71,78,73,77,72,82,73,78,87,74,77,54,71,64,53,60,51,50,48,35,32,76,72,61,78,38,50,70,66,28,48,71,43,44,51,78,98,62,78,80,80,64,49,70,63,67,74,44,41,62,76,70,47,92,55,58,67,40,61,75,68,28,50,42,80,74,48,71,46,81,44,80,45,66,64,88,49,80,72,46,58,52,75,83,70,52,75,66,53,23,49,52,30,10,50,51,52,41,64,70,44,41,80,70,46,50,61,33,50,61,69,9,46,60,87,87,53,51,70,68,59,48,48,54,53,52,50,52,53,49,51,53,52,26,53,52,35,38,80,45,47,64,55,64,61,65,50,76,49,71,52,73,43,71,45,76,53,87,81,128

Radius of gyration: 21.6 Å; Cα contacts (8 Å, |Δi|>4): 154; chains: 1; bounding box: 47×49×59 Å

Organism: Mizuhopecten yessoensis (NCBI:txid6573)